Protein AF-A0A2V5Z9T8-F1 (afdb_monomer)

Radius of gyration: 16.01 Å; Cα contacts (8 Å, |Δi|>4): 368; chains: 1; bounding box: 38×35×43 Å

Nearest PDB structures (foldseek):
  2rbl-assembly1_B  TM=3.510E-01  e=1.304E+00  Homo sapiens

Mean predicted aligned error: 4.74 Å

pLDDT: mean 89.85, std 10.56, range [39.28, 97.44]

Foldseek 3Di:
DWFLFDWDADPVRWIKTWGKDKDADPDQVDWFWQKWKKQCWKWFQDPPRDTDTDPLDDIFTFAFDPPPDDPRRNGHTPNGIGITTQWMDIQVFFTFGRTPDDDPSDPRGAAAQTKMKTWIWMDGPPDIDDIWIKIWGANNDDDPDSVVRCVGITIDTCVVVVVVD

Sequence (165 aa):
MIPKGGLTTWSNGIKVRYYHLHIDNKRPHAPARRVKVMIWQYYIHGPHGKFIRDANHIPVQLQYEFPNLPNHDPRPTIGSATLCDIGFVTERDDFRFATYFVPHTFKSLLKPNERVRILLRAEGENAVSNEVLLEIAWSGVWKEDTLQMAKNFVITDISDQAREQ

Solvent-accessible surface area (backbone atoms only — not comparable to full-atom values): 9203 Å² total; per-residue (Å²): 133,67,68,62,46,54,79,50,64,48,98,87,70,49,44,33,32,40,31,67,41,83,48,70,46,90,43,86,90,55,60,30,38,49,33,36,42,25,42,58,42,41,26,40,74,40,80,94,76,38,76,35,73,47,86,73,55,66,67,36,41,38,28,61,46,83,80,84,44,82,89,69,53,77,41,44,66,37,48,59,72,47,53,31,27,57,21,37,36,38,78,86,51,62,37,32,54,33,48,70,57,82,57,94,73,53,84,53,62,48,49,63,70,36,58,38,38,36,32,33,36,40,41,27,85,81,40,70,55,74,72,43,33,34,39,41,37,30,56,66,57,75,51,89,52,55,75,62,20,47,75,26,42,43,47,42,84,44,47,68,71,66,73,80,112

Secondary structure (DSSP, 8-state):
-----EEEE-TTS-EEEEEEEEE--S-TTSPBPS-EEEEEEEEEE-GGG-EEE-TTPPPEEBPBPSSSSGGG-SS--BSS-EEEEEEEEESSS-EEE-BSS--TTS--EE-TTEEEEEEEEEE-SS-BPPPEEEEEEE-S---SSHHHHHHHEEEEE-TTTTT--

Structure (mmCIF, N/CA/C/O backbone):
data_AF-A0A2V5Z9T8-F1
#
_entry.id   AF-A0A2V5Z9T8-F1
#
loop_
_atom_site.group_PDB
_atom_site.id
_atom_site.type_symbol
_atom_site.label_atom_id
_atom_site.label_alt_id
_atom_site.label_comp_id
_atom_site.label_asym_id
_atom_site.label_entity_id
_atom_site.label_seq_id
_atom_site.pdbx_PDB_ins_code
_atom_site.Cartn_x
_atom_site.Cartn_y
_atom_site.Cartn_z
_atom_site.occupancy
_atom_site.B_iso_or_equiv
_atom_site.auth_seq_id
_atom_site.auth_comp_id
_atom_site.auth_asym_id
_atom_site.auth_atom_id
_atom_site.pdbx_PDB_model_num
ATOM 1 N N . MET A 1 1 ? -9.575 -9.780 -5.772 1.00 47.03 1 MET A N 1
ATOM 2 C CA . MET A 1 1 ? -9.781 -10.290 -4.394 1.00 47.03 1 MET A CA 1
ATOM 3 C C . MET A 1 1 ? -9.557 -9.124 -3.440 1.00 47.03 1 MET A C 1
ATOM 5 O O . MET A 1 1 ? -8.579 -8.422 -3.638 1.00 47.03 1 MET A O 1
ATOM 9 N N . ILE A 1 2 ? -10.448 -8.878 -2.472 1.00 59.78 2 ILE A N 1
ATOM 10 C CA . ILE A 1 2 ? -10.281 -7.793 -1.484 1.00 59.78 2 ILE A CA 1
ATOM 11 C C . ILE A 1 2 ? -9.200 -8.223 -0.474 1.00 59.78 2 ILE A C 1
ATOM 13 O O . ILE A 1 2 ? -9.360 -9.293 0.125 1.00 59.78 2 ILE A O 1
ATOM 17 N N . PRO A 1 3 ? -8.117 -7.451 -0.271 1.00 74.56 3 PRO A N 1
ATOM 18 C CA . PRO A 1 3 ? -7.119 -7.739 0.755 1.00 74.56 3 PRO A CA 1
ATOM 19 C C . PRO A 1 3 ? -7.774 -7.769 2.145 1.00 74.56 3 PRO A C 1
ATOM 21 O O . PRO A 1 3 ? -8.351 -6.779 2.583 1.00 74.56 3 PRO A O 1
ATOM 24 N N . LYS A 1 4 ? -7.702 -8.907 2.849 1.00 77.12 4 LYS A N 1
ATOM 25 C CA . LYS A 1 4 ? -8.377 -9.103 4.154 1.00 77.12 4 LYS A CA 1
ATOM 26 C C . LYS A 1 4 ? -7.572 -8.622 5.370 1.00 77.12 4 LYS A C 1
ATOM 28 O O . LYS A 1 4 ? -8.118 -8.555 6.467 1.00 77.12 4 LYS A O 1
ATOM 33 N N . GLY A 1 5 ? -6.302 -8.289 5.159 1.00 85.06 5 GLY A N 1
ATOM 34 C CA . GLY A 1 5 ? -5.362 -7.815 6.170 1.00 85.06 5 GLY A CA 1
ATOM 35 C C . GLY A 1 5 ? -4.924 -8.883 7.187 1.00 85.06 5 GLY A C 1
ATOM 36 O O . GLY A 1 5 ? -5.758 -9.560 7.792 1.00 85.06 5 GLY A O 1
ATOM 37 N N . GLY A 1 6 ? -3.617 -9.029 7.403 1.00 90.31 6 GLY A N 1
ATOM 38 C CA . GLY A 1 6 ? -3.044 -9.934 8.404 1.00 90.31 6 GLY A CA 1
ATOM 39 C C . GLY A 1 6 ? -3.117 -9.332 9.808 1.00 90.31 6 GLY A C 1
ATOM 40 O O . GLY A 1 6 ? -2.618 -8.230 10.019 1.00 90.31 6 GLY A O 1
ATOM 41 N N . LEU A 1 7 ? -3.754 -10.027 10.760 1.00 93.12 7 LEU A N 1
ATOM 42 C CA . LEU A 1 7 ? -3.819 -9.609 12.166 1.00 93.12 7 LEU A CA 1
ATOM 43 C C . LEU A 1 7 ? -2.549 -10.045 12.903 1.00 93.12 7 LEU A C 1
ATOM 45 O O . LEU A 1 7 ? -2.188 -11.219 12.876 1.00 93.12 7 LEU A O 1
ATOM 49 N N . THR A 1 8 ? -1.919 -9.110 13.602 1.00 92.38 8 THR A N 1
ATOM 50 C CA . THR A 1 8 ? -0.812 -9.370 14.524 1.00 92.38 8 THR A CA 1
ATOM 51 C C . THR A 1 8 ? -0.890 -8.407 15.712 1.00 92.38 8 THR A C 1
ATOM 53 O O . THR A 1 8 ? -1.809 -7.588 15.809 1.00 92.38 8 THR A O 1
ATOM 56 N N . THR A 1 9 ? 0.060 -8.510 16.632 1.00 94.44 9 THR A N 1
ATOM 57 C CA . THR A 1 9 ? 0.142 -7.684 17.834 1.00 94.44 9 THR A CA 1
ATOM 58 C C . THR A 1 9 ? 1.535 -7.079 17.913 1.00 94.44 9 THR A C 1
ATOM 60 O O . THR A 1 9 ? 2.535 -7.791 17.835 1.00 94.44 9 THR A O 1
ATOM 63 N N . TRP A 1 10 ? 1.611 -5.759 18.056 1.00 92.25 10 TRP A N 1
ATOM 64 C CA . TRP A 1 10 ? 2.874 -5.070 18.305 1.00 92.25 10 TRP A CA 1
ATOM 65 C C . TRP A 1 10 ? 3.414 -5.376 19.707 1.00 92.25 10 TRP A C 1
ATOM 67 O O . TRP A 1 10 ? 2.689 -5.821 20.595 1.00 92.25 10 TRP A O 1
ATOM 77 N N . SER A 1 11 ? 4.695 -5.084 19.940 1.00 91.50 11 SER A N 1
ATOM 78 C CA . SER A 1 11 ? 5.368 -5.340 21.226 1.00 91.50 11 SER A CA 1
ATOM 79 C C . SER A 1 11 ? 4.724 -4.632 22.426 1.00 91.50 11 SER A C 1
ATOM 81 O O . SER A 1 11 ? 4.870 -5.085 23.556 1.00 91.50 11 SER A O 1
ATOM 83 N N . ASN A 1 12 ? 3.980 -3.549 22.192 1.00 92.44 12 ASN A N 1
ATOM 84 C CA . ASN A 1 12 ? 3.226 -2.811 23.208 1.00 92.44 12 ASN A CA 1
ATOM 85 C C . ASN A 1 12 ? 1.806 -3.367 23.460 1.00 92.44 12 ASN A C 1
ATOM 87 O O . ASN A 1 12 ? 1.005 -2.714 24.129 1.00 92.44 12 ASN A O 1
ATOM 91 N N . GLY A 1 13 ? 1.477 -4.540 22.910 1.00 94.81 13 GLY A N 1
ATOM 92 C CA . GLY A 1 13 ? 0.184 -5.205 23.078 1.00 94.81 13 GLY A CA 1
ATOM 93 C C . GLY A 1 13 ? -0.935 -4.679 22.176 1.00 94.81 13 GLY A C 1
ATOM 94 O O . GLY A 1 13 ? -2.043 -5.205 22.234 1.00 94.81 13 GLY A O 1
ATOM 95 N N . ILE A 1 14 ? -0.667 -3.675 21.335 1.00 95.38 14 ILE A N 1
ATOM 96 C CA . ILE A 1 14 ? -1.656 -3.118 20.405 1.00 95.38 14 ILE A CA 1
ATOM 97 C C . ILE A 1 14 ? -1.871 -4.089 19.246 1.00 95.38 14 ILE A C 1
ATOM 99 O O . ILE A 1 14 ? -0.925 -4.446 18.536 1.00 95.38 14 ILE A O 1
ATOM 103 N N . LYS A 1 15 ? -3.127 -4.481 19.017 1.00 96.06 15 LYS A N 1
ATOM 104 C CA . LYS A 1 15 ? -3.510 -5.263 17.838 1.00 96.06 15 LYS A CA 1
ATOM 105 C C . LYS A 1 15 ? -3.464 -4.394 16.586 1.00 96.06 15 LYS A C 1
ATOM 107 O O . LYS A 1 15 ? -3.943 -3.258 16.572 1.00 96.06 15 LYS A O 1
ATOM 112 N N . VAL A 1 16 ? -2.911 -4.948 15.516 1.00 95.12 16 VAL A N 1
ATOM 113 C CA . VAL A 1 16 ? -2.694 -4.262 14.242 1.00 95.12 16 VAL A CA 1
ATOM 114 C C . VAL A 1 16 ? -3.028 -5.185 13.081 1.00 95.12 16 VAL A C 1
ATOM 116 O O . VAL A 1 16 ? -2.810 -6.395 13.134 1.00 95.12 16 VAL A O 1
ATOM 119 N N . ARG A 1 17 ? -3.574 -4.606 12.015 1.00 95.06 17 ARG A N 1
ATOM 120 C CA . ARG A 1 17 ? -3.859 -5.298 10.763 1.00 95.06 17 ARG A CA 1
ATOM 121 C C . ARG A 1 17 ? -3.064 -4.680 9.629 1.00 95.06 17 ARG A C 1
ATOM 123 O O . ARG A 1 17 ? -3.295 -3.514 9.319 1.00 95.06 17 ARG A O 1
ATOM 130 N N . TYR A 1 18 ? -2.179 -5.460 9.015 1.00 94.50 18 TYR A N 1
ATOM 131 C CA . TYR A 1 18 ? -1.390 -5.055 7.849 1.00 94.50 18 TYR A CA 1
ATOM 132 C C . TYR A 1 18 ? -2.057 -5.491 6.552 1.00 94.50 18 TYR A C 1
ATOM 134 O O . TYR A 1 18 ? -2.588 -6.594 6.465 1.00 94.50 18 TYR A O 1
ATOM 142 N N . TYR A 1 19 ? -2.026 -4.632 5.538 1.00 94.88 19 TYR A N 1
ATOM 143 C CA . TYR A 1 19 ? -2.565 -4.911 4.212 1.00 94.88 19 TYR A CA 1
ATOM 144 C C . TYR A 1 19 ? -1.423 -4.943 3.205 1.00 94.88 19 TYR A C 1
ATOM 146 O O . TYR A 1 19 ? -0.711 -3.952 3.051 1.00 94.88 19 TYR A O 1
ATOM 154 N N . HIS A 1 20 ? -1.278 -6.071 2.513 1.00 93.19 20 HIS A N 1
ATOM 155 C CA . HIS A 1 20 ? -0.128 -6.353 1.658 1.00 93.19 20 HIS A CA 1
ATOM 156 C C . HIS A 1 20 ? -0.513 -6.392 0.175 1.00 93.19 20 HIS A C 1
ATOM 158 O O . HIS A 1 20 ? -1.621 -6.788 -0.195 1.00 93.19 20 HIS A O 1
ATOM 164 N N . LEU A 1 21 ? 0.445 -6.030 -0.671 1.00 92.25 21 LEU A N 1
ATOM 165 C CA . LEU A 1 21 ? 0.483 -6.263 -2.107 1.00 92.25 21 LEU A CA 1
ATOM 166 C C . LEU A 1 21 ? 1.373 -7.464 -2.380 1.00 92.25 21 LEU A C 1
ATOM 168 O O . LEU A 1 21 ? 2.495 -7.536 -1.879 1.00 92.25 21 LEU A O 1
ATOM 172 N N . HIS A 1 22 ? 0.900 -8.350 -3.245 1.00 92.00 22 HIS A N 1
ATOM 173 C CA . HIS A 1 22 ? 1.748 -9.356 -3.864 1.00 92.00 22 HIS A CA 1
ATOM 174 C C . HIS A 1 22 ? 2.498 -8.728 -5.036 1.00 92.00 22 HIS A C 1
ATOM 176 O O . HIS A 1 22 ? 1.884 -8.168 -5.946 1.00 92.00 22 HIS A O 1
ATOM 182 N N . ILE A 1 23 ? 3.826 -8.808 -4.998 1.00 91.81 23 ILE A N 1
ATOM 183 C CA . ILE A 1 23 ? 4.704 -8.299 -6.047 1.00 91.81 23 ILE A CA 1
ATOM 184 C C . ILE A 1 23 ? 5.347 -9.488 -6.750 1.00 91.81 23 ILE A C 1
ATOM 186 O O . ILE A 1 23 ? 6.260 -10.121 -6.219 1.00 91.81 23 ILE A O 1
ATOM 190 N N . ASP A 1 24 ? 4.876 -9.758 -7.965 1.00 92.38 24 ASP A N 1
ATOM 191 C CA . ASP A 1 24 ? 5.296 -10.912 -8.753 1.00 92.38 24 ASP A CA 1
ATOM 192 C C . ASP A 1 24 ? 6.126 -10.491 -9.965 1.00 92.38 24 ASP A C 1
ATOM 194 O O . ASP A 1 24 ? 5.700 -9.680 -10.795 1.00 92.38 24 ASP A O 1
ATOM 198 N N . ASN A 1 25 ? 7.295 -11.113 -10.126 1.00 92.31 25 ASN A N 1
ATOM 199 C CA . ASN A 1 25 ? 8.027 -11.051 -11.381 1.00 92.31 25 ASN A CA 1
ATOM 200 C C . ASN A 1 25 ? 7.553 -12.171 -12.316 1.00 92.31 25 ASN A C 1
ATOM 202 O O . ASN A 1 25 ? 7.844 -13.345 -12.108 1.00 92.31 25 ASN A O 1
ATOM 206 N N . LYS A 1 26 ? 6.861 -11.798 -13.395 1.00 91.19 26 LYS A N 1
ATOM 207 C CA . LYS A 1 26 ? 6.378 -12.751 -14.408 1.00 91.19 26 LYS A CA 1
ATOM 208 C C . LYS A 1 26 ? 7.483 -13.283 -15.338 1.00 91.19 26 LYS A C 1
ATOM 210 O O . LYS A 1 26 ? 7.190 -14.100 -16.206 1.00 91.19 26 LYS A O 1
ATOM 215 N N . ARG A 1 27 ? 8.735 -12.820 -15.203 1.00 87.81 27 ARG A N 1
ATOM 216 C CA . ARG A 1 27 ? 9.890 -13.253 -16.009 1.00 87.81 27 ARG A CA 1
ATOM 217 C C . ARG A 1 27 ? 10.800 -14.187 -15.190 1.00 87.81 27 ARG A C 1
ATOM 219 O O . ARG A 1 27 ? 11.675 -13.697 -14.478 1.00 87.81 27 ARG A O 1
ATOM 226 N N . PRO A 1 28 ? 10.670 -15.519 -15.326 1.00 78.06 28 PRO A N 1
ATOM 227 C CA . PRO A 1 28 ? 11.332 -16.481 -14.435 1.00 78.06 28 PRO A CA 1
ATOM 228 C C . PRO A 1 28 ? 12.868 -16.479 -14.516 1.00 78.06 28 PRO A C 1
ATOM 230 O O . PRO A 1 28 ? 13.535 -16.799 -13.539 1.00 78.06 28 PRO A O 1
ATOM 233 N N . HIS A 1 29 ? 13.446 -16.093 -15.657 1.00 87.38 29 HIS A N 1
ATOM 234 C CA . HIS A 1 29 ? 14.901 -16.105 -15.880 1.00 87.38 29 HIS A CA 1
ATOM 235 C C . HIS A 1 29 ? 15.533 -14.707 -15.909 1.00 87.38 29 HIS A C 1
ATOM 237 O O . HIS A 1 29 ? 16.708 -14.563 -16.236 1.00 87.38 29 HIS A O 1
ATOM 243 N N . ALA A 1 30 ? 14.765 -13.666 -15.581 1.00 92.38 30 ALA A N 1
ATOM 244 C CA . ALA A 1 30 ? 15.239 -12.287 -15.591 1.00 92.38 30 ALA A CA 1
ATOM 245 C C . ALA A 1 30 ? 14.734 -11.548 -14.341 1.00 92.38 30 ALA A C 1
ATOM 247 O O . ALA A 1 30 ? 13.679 -10.908 -14.390 1.00 92.38 30 ALA A O 1
ATOM 248 N N . PRO A 1 31 ? 15.470 -11.631 -13.216 1.00 94.44 31 PRO A N 1
ATOM 249 C CA . PRO A 1 31 ? 15.117 -10.923 -11.993 1.00 94.44 31 PRO A CA 1
ATOM 250 C C . PRO A 1 31 ? 15.022 -9.408 -12.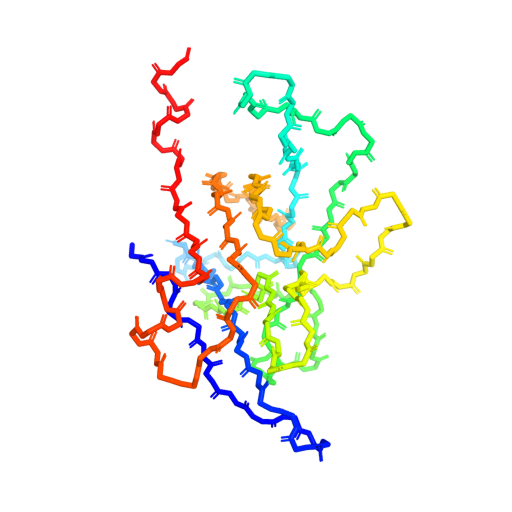210 1.00 94.44 31 PRO A C 1
ATOM 252 O O . PRO A 1 31 ? 15.860 -8.811 -12.896 1.00 94.44 31 PRO A O 1
ATOM 255 N N . ALA A 1 32 ? 14.021 -8.782 -11.595 1.00 95.75 32 ALA A N 1
ATOM 256 C CA . ALA A 1 32 ? 13.884 -7.332 -11.572 1.00 95.75 32 ALA A CA 1
ATOM 257 C C . ALA A 1 32 ? 14.771 -6.771 -10.456 1.00 95.75 32 ALA A C 1
ATOM 259 O O . ALA A 1 32 ? 14.616 -7.137 -9.293 1.00 95.75 32 ALA A O 1
ATOM 260 N N . ARG A 1 33 ? 15.740 -5.922 -10.796 1.00 95.25 33 ARG A N 1
ATOM 261 C CA . ARG A 1 33 ? 16.746 -5.418 -9.854 1.00 95.25 33 ARG A CA 1
ATOM 262 C C . ARG A 1 33 ? 16.279 -4.134 -9.192 1.00 95.25 33 ARG A C 1
ATOM 264 O O . ARG A 1 33 ? 15.753 -3.248 -9.863 1.00 95.25 33 ARG A O 1
ATOM 271 N N . ARG A 1 34 ? 16.551 -4.024 -7.891 1.00 94.69 34 ARG A N 1
ATOM 272 C CA . ARG A 1 34 ? 16.376 -2.802 -7.094 1.00 94.69 34 ARG A CA 1
ATOM 273 C C . ARG A 1 34 ? 14.979 -2.200 -7.206 1.00 94.69 34 ARG A C 1
ATOM 275 O O . ARG A 1 34 ? 14.814 -1.016 -7.490 1.00 94.69 34 ARG A O 1
ATOM 282 N N . VAL A 1 35 ? 13.977 -3.049 -6.986 1.00 95.56 35 VAL A N 1
ATOM 283 C CA . VAL A 1 35 ? 12.572 -2.711 -7.203 1.00 95.56 35 VAL A CA 1
ATOM 284 C C . VAL A 1 35 ? 12.025 -1.894 -6.040 1.00 95.56 35 VAL A C 1
ATOM 286 O O . VAL A 1 35 ? 12.029 -2.345 -4.899 1.00 95.56 35 VAL A O 1
ATOM 289 N N . LYS A 1 36 ? 11.477 -0.721 -6.338 1.00 95.88 36 LYS A N 1
ATOM 290 C CA . LYS A 1 36 ? 10.662 0.088 -5.423 1.00 95.88 36 LYS A CA 1
ATOM 291 C C . LYS A 1 36 ? 9.192 -0.011 -5.831 1.00 95.88 36 LYS A C 1
ATOM 293 O O . LYS A 1 36 ? 8.880 0.054 -7.019 1.00 95.88 36 LYS A O 1
ATOM 298 N N . VAL A 1 37 ? 8.293 -0.132 -4.860 1.00 96.50 37 VAL A N 1
ATOM 299 C CA . VAL A 1 37 ? 6.846 0.008 -5.079 1.00 96.50 37 VAL A CA 1
ATOM 300 C C . VAL A 1 37 ? 6.452 1.416 -4.668 1.00 96.50 37 VAL A C 1
ATOM 302 O O . VAL A 1 37 ? 6.759 1.845 -3.558 1.00 96.50 37 VAL A O 1
ATOM 305 N N . MET A 1 38 ? 5.815 2.154 -5.570 1.00 97.19 38 MET A N 1
ATOM 306 C CA . MET A 1 38 ? 5.546 3.576 -5.390 1.00 97.19 38 MET A CA 1
ATOM 307 C C . MET A 1 38 ? 4.051 3.868 -5.482 1.00 97.19 38 MET A C 1
ATOM 309 O O . MET A 1 38 ? 3.389 3.406 -6.410 1.00 97.19 38 MET A O 1
ATOM 313 N N . ILE A 1 39 ? 3.556 4.726 -4.591 1.00 97.44 39 ILE A N 1
ATOM 314 C CA . ILE A 1 39 ? 2.329 5.501 -4.792 1.00 97.44 39 ILE A CA 1
ATOM 315 C C . ILE A 1 39 ? 2.679 6.631 -5.762 1.00 97.44 39 ILE A C 1
ATOM 317 O O . ILE A 1 39 ? 3.203 7.667 -5.357 1.00 97.44 39 ILE A O 1
ATOM 321 N N . TRP A 1 40 ? 2.428 6.425 -7.050 1.00 96.38 40 TRP A N 1
ATOM 322 C CA . TRP A 1 40 ? 2.746 7.370 -8.123 1.00 96.38 40 TRP A CA 1
ATOM 323 C C . TRP A 1 40 ? 1.790 8.549 -8.196 1.00 96.38 40 TRP A C 1
ATOM 325 O O . TRP A 1 40 ? 2.212 9.679 -8.439 1.00 96.38 40 TRP A O 1
ATOM 335 N N . GLN A 1 41 ? 0.503 8.290 -7.988 1.00 96.19 41 GLN A N 1
ATOM 336 C CA . GLN A 1 41 ? -0.520 9.325 -7.926 1.00 96.19 41 GLN A CA 1
ATOM 337 C C . GLN A 1 41 ? -1.404 9.089 -6.710 1.00 96.19 41 GLN A C 1
ATOM 339 O O . GLN A 1 41 ? -1.676 7.948 -6.337 1.00 96.19 41 GLN A O 1
ATOM 344 N N . TYR A 1 42 ? -1.843 10.184 -6.108 1.00 95.62 42 TYR A N 1
ATOM 345 C CA . TYR A 1 42 ? -2.752 10.197 -4.978 1.00 95.62 42 TYR A CA 1
ATOM 346 C C . TYR A 1 42 ? -3.961 11.032 -5.367 1.00 95.62 42 TYR A C 1
ATOM 348 O O . TYR A 1 42 ? -3.809 12.100 -5.965 1.00 95.62 42 TYR A O 1
ATOM 356 N N . TYR A 1 43 ? -5.154 10.535 -5.073 1.00 95.69 43 TYR A N 1
ATOM 357 C CA . TYR A 1 43 ? -6.395 11.219 -5.391 1.00 95.69 43 TYR A CA 1
ATOM 358 C C . TYR A 1 43 ? -7.248 11.351 -4.141 1.00 95.69 43 TYR A C 1
ATOM 360 O O . TYR A 1 43 ? -7.503 10.377 -3.425 1.00 95.69 43 TYR A O 1
ATOM 368 N N . ILE A 1 44 ? -7.733 12.565 -3.930 1.00 92.06 44 ILE A N 1
ATOM 369 C CA . ILE A 1 44 ? -8.579 12.947 -2.805 1.00 92.06 44 ILE A CA 1
ATOM 370 C C . ILE A 1 44 ? -10.002 13.208 -3.283 1.00 92.06 44 ILE A C 1
ATOM 372 O O . ILE A 1 44 ? -10.239 13.463 -4.467 1.00 92.06 44 ILE A O 1
ATOM 376 N N . HIS A 1 45 ? -10.958 13.168 -2.357 1.00 88.38 45 HIS A N 1
ATOM 377 C CA . HIS A 1 45 ? -12.310 13.631 -2.639 1.00 88.38 45 HIS A CA 1
ATOM 378 C C . HIS A 1 45 ? -12.301 15.130 -2.953 1.00 88.38 45 HIS A C 1
ATOM 380 O O . HIS A 1 45 ? -12.004 15.964 -2.100 1.00 88.38 45 HIS A O 1
ATOM 386 N N . GLY A 1 46 ? -12.634 15.453 -4.194 1.00 81.19 46 GLY A N 1
ATOM 387 C CA . GLY A 1 46 ? -12.948 16.792 -4.654 1.00 81.19 46 GLY A CA 1
ATOM 388 C C . GLY A 1 46 ? -14.446 17.102 -4.551 1.00 81.19 46 GLY A C 1
ATOM 389 O O . GLY A 1 46 ? -15.237 16.305 -4.028 1.00 81.19 46 GLY A O 1
ATOM 390 N N . PRO A 1 47 ? -14.863 18.268 -5.070 1.00 78.19 47 PRO A N 1
ATOM 391 C CA . PRO A 1 47 ? -16.260 18.685 -5.077 1.00 78.19 47 PRO A CA 1
ATOM 392 C C . PRO A 1 47 ? -17.182 17.651 -5.740 1.00 78.19 47 PRO A C 1
ATOM 394 O O . PRO A 1 47 ? -16.803 16.974 -6.698 1.00 78.19 47 PRO A O 1
ATOM 397 N N . HIS A 1 48 ? -18.415 17.547 -5.238 1.00 80.31 48 HIS A N 1
ATOM 398 C CA . HIS A 1 48 ? -19.455 16.647 -5.763 1.00 80.31 48 HIS A CA 1
ATOM 399 C C . HIS A 1 48 ? -19.084 15.152 -5.755 1.00 80.31 48 HIS A C 1
ATOM 401 O O . HIS A 1 48 ? -19.599 14.378 -6.558 1.00 80.31 48 HIS A O 1
A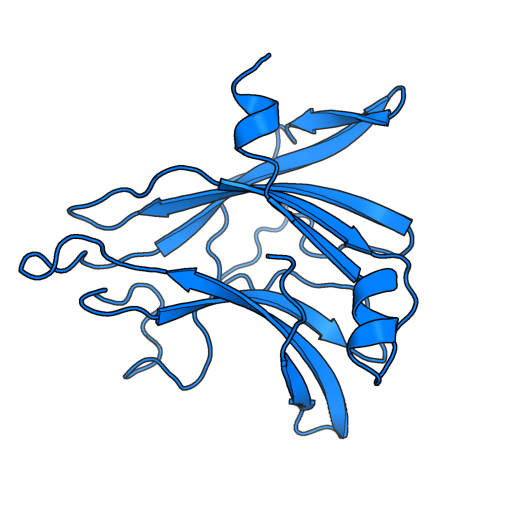TOM 407 N N . GLY A 1 49 ? -18.181 14.736 -4.862 1.00 81.31 49 GLY A N 1
ATOM 408 C CA . GLY A 1 49 ? -17.814 13.329 -4.686 1.00 81.31 49 GLY A CA 1
ATOM 409 C C . GLY A 1 49 ? -16.861 12.777 -5.750 1.00 81.31 49 GLY A C 1
ATOM 410 O O . GLY A 1 49 ? -16.545 11.589 -5.708 1.00 81.31 49 GLY A O 1
ATOM 411 N N . LYS A 1 50 ? -16.366 13.610 -6.676 1.00 88.81 50 LYS A N 1
ATOM 412 C CA . LYS A 1 50 ? -15.369 13.193 -7.673 1.00 88.81 50 LYS A CA 1
ATOM 413 C C . LYS A 1 50 ? -13.989 13.067 -7.042 1.00 88.81 50 LYS A C 1
ATOM 415 O O . LYS A 1 50 ? -13.618 13.876 -6.201 1.00 88.81 50 LYS A O 1
ATOM 420 N N . PHE A 1 51 ? -13.203 12.096 -7.492 1.00 92.75 51 PHE A N 1
ATOM 421 C CA . PHE A 1 51 ? -11.788 12.030 -7.141 1.00 92.75 51 PHE A CA 1
ATOM 422 C C . PHE A 1 51 ? -10.987 12.997 -8.005 1.00 92.75 51 PHE A C 1
ATOM 424 O O . PHE A 1 51 ? -11.106 12.981 -9.229 1.00 92.75 51 PHE A O 1
ATOM 431 N N . ILE A 1 52 ? -10.164 13.820 -7.363 1.00 93.75 52 ILE A N 1
ATOM 432 C CA . ILE A 1 52 ? -9.225 14.723 -8.029 1.00 93.75 52 ILE A CA 1
ATOM 433 C C . ILE A 1 52 ? -7.805 14.322 -7.662 1.00 93.75 52 ILE A C 1
ATOM 435 O O . ILE A 1 52 ? -7.536 13.943 -6.522 1.00 93.75 52 ILE A O 1
ATOM 439 N N . ARG A 1 53 ? -6.895 14.393 -8.635 1.00 93.88 53 ARG A N 1
ATOM 440 C CA . ARG A 1 53 ? -5.475 14.157 -8.385 1.00 93.88 53 ARG A CA 1
ATOM 441 C C . ARG A 1 53 ? -4.953 15.250 -7.454 1.00 93.88 53 ARG A C 1
ATOM 443 O O . ARG A 1 53 ? -5.146 16.432 -7.730 1.00 93.88 53 ARG A O 1
ATOM 450 N N . ASP A 1 54 ? -4.278 14.852 -6.386 1.00 93.19 54 ASP A N 1
ATOM 451 C CA . ASP A 1 54 ? -3.559 15.778 -5.524 1.00 93.19 54 ASP A CA 1
ATOM 452 C C . ASP A 1 54 ? -2.340 16.321 -6.282 1.00 93.19 54 ASP A C 1
ATOM 454 O O . ASP A 1 54 ? -1.412 15.584 -6.627 1.00 93.19 54 ASP A O 1
ATOM 458 N N . ALA A 1 55 ? -2.372 17.618 -6.588 1.00 89.94 55 ALA A N 1
ATOM 459 C CA . ALA A 1 55 ? -1.329 18.296 -7.350 1.00 89.94 55 ALA A CA 1
ATOM 460 C C . ALA A 1 55 ? 0.003 18.397 -6.588 1.00 89.94 55 ALA A C 1
ATOM 462 O O . ALA A 1 55 ? 1.049 18.524 -7.220 1.00 89.94 55 ALA A O 1
ATOM 463 N N . ASN A 1 56 ? -0.026 18.310 -5.254 1.00 89.50 56 ASN A N 1
ATOM 464 C CA . ASN A 1 56 ? 1.167 18.388 -4.408 1.00 89.50 56 ASN A CA 1
ATOM 465 C C . ASN A 1 56 ? 1.770 17.009 -4.110 1.00 89.50 56 ASN A C 1
ATOM 467 O O . ASN A 1 56 ? 2.795 16.911 -3.426 1.00 89.50 56 ASN A O 1
ATOM 471 N N . HIS A 1 57 ? 1.141 15.940 -4.609 1.00 92.25 57 HIS A N 1
ATOM 472 C CA . HIS A 1 57 ? 1.636 14.587 -4.422 1.00 92.25 57 HIS A CA 1
ATOM 473 C C . HIS A 1 57 ? 2.924 14.367 -5.210 1.00 92.25 57 HIS A C 1
ATOM 475 O O . HIS A 1 57 ? 2.948 14.438 -6.442 1.00 92.25 57 HIS A O 1
ATOM 481 N N . ILE A 1 58 ? 3.980 14.018 -4.484 1.00 92.56 58 ILE A N 1
ATOM 482 C CA . ILE A 1 58 ? 5.205 13.463 -5.052 1.00 92.56 58 ILE A CA 1
ATOM 483 C C . ILE A 1 58 ? 5.195 11.943 -4.869 1.00 92.56 58 ILE A C 1
ATOM 485 O O . ILE A 1 58 ? 4.690 11.476 -3.849 1.00 92.56 58 ILE A O 1
ATOM 489 N N . PRO A 1 59 ? 5.746 11.147 -5.805 1.00 94.94 59 PRO A N 1
ATOM 490 C CA . PRO A 1 59 ? 5.750 9.699 -5.661 1.00 94.94 59 PRO A CA 1
ATOM 491 C C . PRO A 1 59 ? 6.370 9.238 -4.336 1.00 94.94 59 PRO A C 1
ATOM 493 O O . PRO A 1 59 ? 7.503 9.600 -4.019 1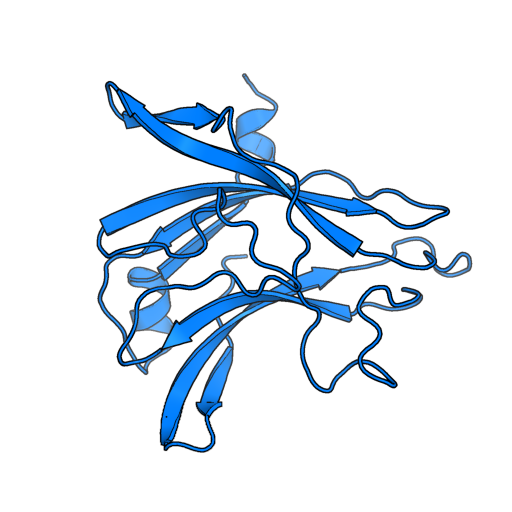.00 94.94 59 PRO A O 1
ATOM 496 N N . VAL A 1 60 ? 5.643 8.406 -3.585 1.00 96.25 60 VAL A N 1
ATOM 497 C CA . VAL A 1 60 ? 6.072 7.913 -2.264 1.00 96.25 60 VAL A CA 1
ATOM 498 C C . VAL A 1 60 ? 6.332 6.418 -2.310 1.00 96.25 60 VAL A C 1
ATOM 500 O O . VAL A 1 60 ? 5.503 5.659 -2.807 1.00 96.25 60 VAL A O 1
ATOM 503 N N . GLN A 1 61 ? 7.478 5.993 -1.785 1.00 96.38 61 GLN A N 1
ATOM 504 C CA . GLN A 1 61 ? 7.847 4.585 -1.727 1.00 96.38 61 GLN A CA 1
ATOM 505 C C . GLN A 1 61 ? 7.138 3.869 -0.570 1.00 96.38 61 GLN A C 1
ATOM 507 O O . GLN A 1 61 ? 7.183 4.335 0.568 1.00 96.38 61 GLN A O 1
ATOM 512 N N . LEU A 1 62 ? 6.549 2.708 -0.858 1.00 95.50 62 LEU A N 1
ATOM 513 C CA . LEU A 1 62 ? 6.048 1.760 0.134 1.00 95.50 62 LEU A CA 1
ATOM 514 C C . LEU A 1 62 ? 7.168 0.857 0.665 1.00 95.50 62 LEU A C 1
ATOM 516 O O . LEU A 1 62 ? 8.181 0.617 0.002 1.00 95.50 62 LEU A O 1
ATOM 520 N N . GLN A 1 63 ? 6.984 0.372 1.885 1.00 92.88 63 GLN A N 1
ATOM 521 C CA . GLN A 1 63 ? 7.900 -0.529 2.559 1.00 92.88 63 GLN A CA 1
ATOM 522 C C . GLN A 1 63 ? 7.563 -1.983 2.208 1.00 92.88 63 GLN A C 1
ATOM 524 O O . GLN A 1 63 ? 6.401 -2.361 2.087 1.00 92.88 63 GLN A O 1
ATOM 529 N N . TYR A 1 64 ? 8.586 -2.814 2.036 1.00 91.69 64 TYR A N 1
ATOM 530 C CA . TYR A 1 64 ? 8.389 -4.258 1.936 1.00 91.69 64 TYR A CA 1
ATOM 531 C C . TYR A 1 64 ? 8.161 -4.885 3.312 1.00 91.69 64 TYR A C 1
ATOM 533 O O . TYR A 1 64 ? 8.700 -4.398 4.307 1.00 91.69 64 TYR A O 1
ATOM 541 N N . GLU A 1 65 ? 7.399 -5.974 3.357 1.00 86.00 65 GLU A N 1
ATOM 542 C CA . GLU A 1 65 ? 7.042 -6.636 4.611 1.00 86.00 65 GLU A CA 1
ATOM 543 C C . GLU A 1 65 ? 8.292 -7.075 5.401 1.00 86.00 65 GLU A C 1
ATOM 545 O O . GLU A 1 65 ? 9.228 -7.687 4.875 1.00 86.00 65 GLU A O 1
ATOM 550 N N . PHE A 1 66 ? 8.290 -6.790 6.703 1.00 71.44 66 PHE A N 1
ATOM 551 C CA . PHE A 1 66 ? 9.290 -7.276 7.653 1.00 71.44 66 PHE A CA 1
ATOM 552 C C . PHE A 1 66 ? 8.815 -8.601 8.284 1.00 71.44 66 PHE A C 1
ATOM 554 O O . PHE A 1 66 ? 7.661 -8.657 8.703 1.00 71.44 66 PHE A O 1
ATOM 561 N N . PRO A 1 67 ? 9.652 -9.652 8.444 1.00 60.41 67 PRO A N 1
ATOM 562 C CA . PRO A 1 67 ? 11.098 -9.739 8.212 1.00 60.41 67 PRO A CA 1
ATOM 563 C C . PRO A 1 67 ? 11.481 -10.426 6.886 1.00 60.41 67 PRO A C 1
ATOM 565 O O . PRO A 1 67 ? 12.629 -10.831 6.723 1.00 60.41 67 PRO A O 1
ATOM 568 N N . ASN A 1 68 ? 10.545 -10.600 5.951 1.00 61.16 68 ASN A N 1
ATOM 569 C CA . ASN A 1 68 ? 10.691 -11.526 4.819 1.00 61.16 68 ASN A CA 1
ATOM 570 C C . ASN A 1 68 ? 11.744 -11.125 3.762 1.00 61.16 68 ASN A C 1
ATOM 572 O O . ASN A 1 68 ? 11.948 -11.855 2.792 1.00 61.16 68 ASN A O 1
ATOM 576 N N . LEU A 1 69 ? 12.452 -10.005 3.950 1.00 63.84 69 LEU A N 1
ATOM 577 C CA . LEU A 1 69 ? 13.569 -9.595 3.103 1.00 63.84 69 LEU A CA 1
ATOM 578 C C . LEU A 1 69 ? 14.931 -9.737 3.801 1.00 63.84 69 LEU A C 1
ATOM 580 O O . LEU A 1 69 ? 15.126 -9.165 4.879 1.00 63.84 69 LEU A O 1
ATOM 584 N N . PRO A 1 70 ? 15.923 -10.377 3.146 1.00 62.16 70 PRO A N 1
ATOM 5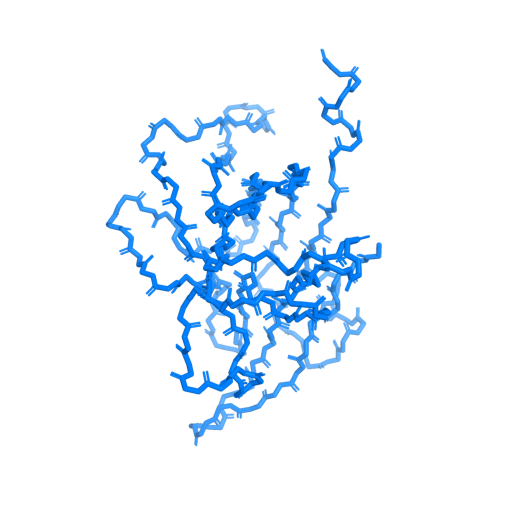85 C CA . PRO A 1 70 ? 17.311 -10.346 3.592 1.00 62.16 70 PRO A CA 1
ATOM 586 C C . PRO A 1 70 ? 17.800 -8.902 3.765 1.00 62.16 70 PRO A C 1
ATOM 588 O O . PRO A 1 70 ? 17.675 -8.085 2.852 1.00 62.16 70 PRO A O 1
ATOM 591 N N . ASN A 1 71 ? 18.373 -8.593 4.929 1.00 63.56 71 ASN A N 1
ATOM 592 C CA . ASN A 1 71 ? 18.996 -7.302 5.260 1.00 63.56 71 ASN A CA 1
ATOM 593 C C . ASN A 1 71 ? 18.083 -6.064 5.185 1.00 63.56 71 ASN A C 1
ATOM 595 O O . ASN A 1 71 ? 18.593 -4.946 5.211 1.00 63.56 71 ASN A O 1
ATOM 599 N N . HIS A 1 72 ? 16.760 -6.238 5.101 1.00 73.50 72 HIS A N 1
ATOM 600 C CA . HIS A 1 72 ? 15.801 -5.127 5.040 1.00 73.50 72 HIS A CA 1
ATOM 601 C C . HIS A 1 72 ? 16.078 -4.140 3.893 1.00 73.50 72 HIS A C 1
ATOM 603 O O . HIS A 1 72 ? 15.882 -2.933 4.045 1.00 73.50 72 HIS A O 1
ATOM 609 N N . ASP A 1 73 ? 16.553 -4.644 2.747 1.00 86.06 73 ASP A N 1
ATOM 610 C CA . ASP A 1 73 ? 16.819 -3.806 1.577 1.00 86.06 73 ASP A CA 1
ATOM 611 C C . ASP A 1 73 ? 15.514 -3.126 1.115 1.00 86.06 73 ASP A C 1
ATOM 613 O O . ASP A 1 73 ? 14.571 -3.823 0.729 1.00 86.06 73 ASP A O 1
ATOM 617 N N . PRO A 1 74 ? 15.424 -1.781 1.112 1.00 87.56 74 PRO A N 1
ATOM 618 C CA . PRO A 1 74 ? 14.236 -1.080 0.629 1.00 87.56 74 PRO A CA 1
ATOM 619 C C . PRO A 1 74 ? 14.032 -1.233 -0.884 1.00 87.56 74 PRO A C 1
ATOM 621 O O . PRO A 1 74 ? 12.999 -0.827 -1.410 1.00 87.56 74 PRO A O 1
ATOM 624 N N . ARG A 1 75 ? 15.020 -1.762 -1.611 1.00 92.69 75 ARG A N 1
ATOM 625 C CA . ARG A 1 75 ? 14.981 -1.991 -3.055 1.00 92.69 75 ARG A CA 1
ATOM 626 C C . ARG A 1 75 ? 15.511 -3.396 -3.351 1.00 92.69 75 ARG A C 1
ATOM 628 O O . ARG A 1 75 ? 16.599 -3.528 -3.910 1.00 92.69 75 ARG A O 1
ATOM 635 N N . PRO A 1 76 ? 14.766 -4.454 -3.002 1.00 92.25 76 PRO A N 1
ATOM 636 C CA . PRO A 1 76 ? 15.210 -5.817 -3.230 1.00 92.25 76 PRO A CA 1
ATOM 637 C C . PRO A 1 76 ? 15.277 -6.142 -4.728 1.00 92.25 76 PRO A C 1
ATOM 639 O O . PRO A 1 76 ? 14.643 -5.508 -5.578 1.00 92.25 76 PRO A O 1
ATOM 642 N N . THR A 1 77 ? 16.038 -7.185 -5.055 1.00 93.12 77 THR A N 1
ATOM 643 C CA . THR A 1 77 ? 15.934 -7.850 -6.357 1.00 93.12 77 THR A CA 1
ATOM 644 C C . THR A 1 77 ? 14.820 -8.890 -6.295 1.00 93.12 77 THR A C 1
ATOM 646 O O . THR A 1 77 ? 14.860 -9.787 -5.458 1.00 93.12 77 THR A O 1
ATOM 649 N N . ILE A 1 78 ? 13.839 -8.785 -7.190 1.00 91.06 78 ILE A N 1
ATOM 650 C CA . ILE A 1 78 ? 12.656 -9.648 -7.228 1.00 91.06 78 ILE A CA 1
ATOM 651 C C . ILE A 1 78 ? 12.843 -10.716 -8.309 1.00 91.06 78 ILE A C 1
ATOM 653 O O . ILE A 1 78 ?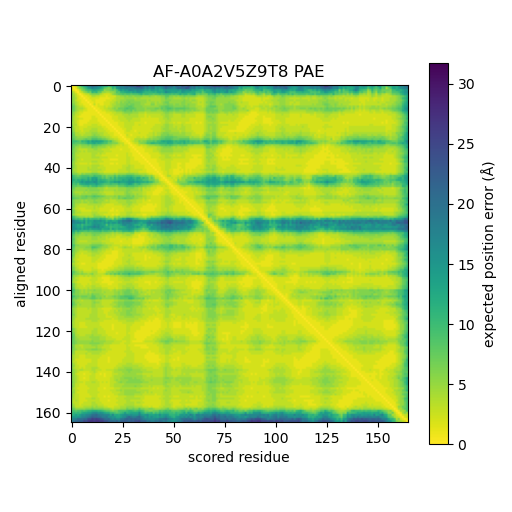 12.693 -10.465 -9.512 1.00 91.06 78 ILE A O 1
ATOM 657 N N . GLY A 1 79 ? 13.210 -11.918 -7.863 1.00 88.56 79 GLY A N 1
ATOM 658 C CA . GLY A 1 79 ? 13.186 -13.138 -8.673 1.00 88.56 79 GLY A CA 1
ATOM 659 C C . GLY A 1 79 ? 11.857 -13.880 -8.523 1.00 88.56 79 GLY A C 1
ATOM 660 O O . GLY A 1 79 ? 11.160 -14.098 -9.508 1.00 88.56 79 GLY A O 1
ATOM 661 N N . SER A 1 80 ? 11.498 -14.216 -7.283 1.00 85.25 80 SER A N 1
ATOM 662 C CA . SER A 1 80 ? 10.210 -14.802 -6.895 1.00 85.25 80 SER A CA 1
ATOM 663 C C . SER A 1 80 ? 9.259 -13.751 -6.319 1.00 85.25 80 SER A C 1
ATOM 665 O O . SER A 1 80 ? 9.668 -12.624 -6.043 1.00 85.25 80 SER A O 1
ATOM 667 N N . ALA A 1 81 ? 8.001 -14.146 -6.110 1.00 88.31 81 ALA A N 1
ATOM 668 C CA . ALA A 1 81 ? 6.996 -13.349 -5.413 1.00 88.31 81 ALA A CA 1
ATOM 669 C C . ALA A 1 81 ? 7.501 -12.828 -4.056 1.00 88.31 81 ALA A C 1
ATOM 671 O O . ALA A 1 81 ? 8.205 -13.540 -3.336 1.00 88.31 81 ALA A O 1
ATOM 672 N N . THR A 1 82 ? 7.112 -11.604 -3.703 1.00 90.19 82 THR A N 1
ATOM 673 C CA . THR A 1 82 ? 7.350 -10.998 -2.385 1.00 90.19 82 THR A CA 1
ATOM 674 C C . THR A 1 82 ? 6.159 -10.134 -1.961 1.00 90.19 82 THR A C 1
ATOM 676 O O . THR A 1 82 ? 5.257 -9.882 -2.765 1.00 90.19 82 THR A O 1
ATOM 679 N N . LEU A 1 83 ? 6.146 -9.683 -0.706 1.00 91.69 83 LEU A N 1
ATOM 680 C CA . LEU A 1 83 ? 5.082 -8.865 -0.131 1.00 91.69 83 LEU A CA 1
ATOM 681 C C . LEU A 1 83 ? 5.551 -7.435 0.143 1.00 91.69 83 LEU A C 1
ATOM 683 O O . LEU A 1 83 ? 6.638 -7.197 0.672 1.00 91.69 83 LEU A O 1
ATOM 687 N N . CYS A 1 84 ? 4.704 -6.475 -0.217 1.00 92.75 84 CYS A N 1
ATOM 688 C CA . CYS A 1 84 ? 4.895 -5.060 0.077 1.00 92.75 84 CYS A CA 1
ATOM 689 C C . CYS A 1 84 ? 3.699 -4.511 0.848 1.00 92.75 84 CYS A C 1
ATOM 691 O O . CYS A 1 84 ? 2.557 -4.756 0.473 1.00 92.75 84 CYS A O 1
ATOM 693 N N . ASP A 1 85 ? 3.946 -3.765 1.916 1.00 93.69 85 ASP A N 1
ATOM 694 C CA . ASP A 1 85 ? 2.890 -3.242 2.769 1.00 93.69 85 ASP A CA 1
ATOM 695 C C . ASP A 1 85 ? 2.275 -1.991 2.137 1.00 93.69 85 ASP A C 1
ATOM 697 O O . ASP A 1 85 ? 2.951 -1.000 1.871 1.00 93.69 85 ASP A O 1
ATOM 701 N N . ILE A 1 86 ? 0.958 -2.008 1.931 1.00 95.62 86 ILE A N 1
ATOM 702 C CA . ILE A 1 86 ? 0.186 -0.801 1.604 1.00 95.62 86 ILE A CA 1
ATOM 703 C C . ILE A 1 86 ? 0.140 0.090 2.843 1.00 95.62 86 ILE A C 1
ATOM 705 O O . ILE A 1 86 ? 0.346 1.301 2.777 1.00 95.62 86 ILE A O 1
ATOM 709 N N . GLY A 1 87 ? -0.152 -0.520 3.988 1.00 95.44 87 GLY A N 1
ATOM 710 C CA . GLY A 1 87 ? -0.389 0.175 5.238 1.00 95.44 87 GLY A CA 1
ATOM 711 C C . GLY A 1 87 ? -1.015 -0.721 6.287 1.00 95.44 87 GLY A C 1
ATOM 712 O O . GLY A 1 87 ? -1.180 -1.927 6.089 1.00 95.44 87 GLY A O 1
ATOM 713 N N . PHE A 1 88 ? -1.380 -0.112 7.406 1.00 95.50 88 PHE A N 1
ATOM 714 C CA . PHE A 1 88 ? -1.940 -0.816 8.546 1.00 95.50 88 PHE A CA 1
ATOM 715 C C . PHE A 1 88 ? -2.992 0.010 9.286 1.00 95.50 88 PHE A C 1
ATOM 717 O O . PHE A 1 88 ? -2.997 1.238 9.224 1.00 95.50 88 PHE A O 1
ATOM 724 N N . VAL A 1 89 ? -3.869 -0.686 10.012 1.00 95.81 89 VAL A N 1
ATOM 725 C CA . VAL A 1 89 ? -4.827 -0.104 10.968 1.00 95.81 89 VAL A CA 1
ATOM 726 C C . VAL A 1 89 ? -4.593 -0.736 12.332 1.00 95.81 89 VAL A C 1
ATOM 728 O O . VAL A 1 89 ? -4.486 -1.963 12.422 1.00 95.81 89 VAL A O 1
ATOM 731 N N . THR A 1 90 ? -4.538 0.066 13.391 1.00 94.44 90 THR A N 1
ATOM 732 C CA . THR A 1 90 ? -4.428 -0.439 14.767 1.00 94.44 90 THR A CA 1
ATOM 733 C C . THR A 1 90 ? -5.786 -0.389 15.464 1.00 94.44 90 THR A C 1
ATOM 735 O O . THR A 1 90 ? -6.717 0.256 14.989 1.00 94.44 90 THR A O 1
ATOM 738 N N . GLU A 1 91 ? -5.927 -1.061 16.605 1.00 94.12 91 GLU A N 1
ATOM 739 C CA . GLU A 1 91 ? -7.143 -0.944 17.426 1.00 94.12 91 GLU A CA 1
ATOM 740 C C . GLU A 1 91 ? -7.344 0.466 18.031 1.00 94.12 91 GLU A C 1
ATOM 742 O O . GLU A 1 91 ? -8.406 0.734 18.590 1.00 94.12 91 GLU A O 1
ATOM 747 N N . ARG A 1 92 ? -6.335 1.353 17.955 1.00 91.69 92 ARG A N 1
ATOM 748 C CA . ARG A 1 92 ? -6.330 2.682 18.603 1.00 91.69 92 ARG A CA 1
ATOM 749 C C . ARG A 1 92 ? -6.210 3.858 17.639 1.00 91.69 92 ARG A C 1
ATOM 751 O O . ARG A 1 92 ? -6.577 4.967 18.010 1.00 91.69 92 ARG A O 1
ATOM 758 N N . ASP A 1 93 ? -5.681 3.628 16.444 1.00 91.12 93 ASP A N 1
ATOM 759 C CA . ASP A 1 93 ? -5.331 4.662 15.477 1.00 91.12 93 ASP A CA 1
ATOM 760 C C . ASP A 1 93 ? -5.995 4.420 14.121 1.00 91.12 93 ASP A C 1
ATOM 762 O O . ASP A 1 93 ? -6.389 3.310 13.759 1.00 91.12 93 ASP A O 1
ATOM 766 N N . ASP A 1 94 ? -6.034 5.493 13.341 1.00 94.88 94 ASP A N 1
ATOM 767 C CA . ASP A 1 94 ? -6.448 5.489 11.947 1.00 94.88 94 ASP A CA 1
ATOM 768 C C . ASP A 1 94 ? -5.499 4.705 11.035 1.00 94.88 94 ASP A C 1
ATOM 770 O O . ASP A 1 94 ? -4.352 4.401 11.383 1.00 94.88 94 ASP A O 1
ATOM 774 N N . PHE A 1 95 ? -5.973 4.414 9.821 1.00 95.81 95 PHE A N 1
ATOM 775 C CA . PHE A 1 95 ? -5.140 3.787 8.806 1.00 95.81 95 PHE A CA 1
ATOM 776 C C . PHE A 1 95 ? -3.939 4.670 8.462 1.00 95.81 95 PHE A C 1
ATOM 778 O O . PHE A 1 95 ? -4.080 5.867 8.190 1.00 95.81 95 PHE A O 1
ATOM 785 N N . ARG A 1 96 ? -2.763 4.046 8.403 1.00 96.00 96 ARG A N 1
ATOM 786 C CA . ARG A 1 96 ? -1.511 4.671 7.978 1.00 96.00 96 ARG A CA 1
ATOM 787 C C . ARG A 1 96 ? -0.913 3.905 6.814 1.00 96.00 96 ARG A C 1
ATOM 789 O O . ARG A 1 96 ? -0.822 2.680 6.862 1.00 96.00 96 ARG A O 1
ATOM 796 N N . PHE A 1 97 ? -0.448 4.629 5.800 1.00 96.25 97 PHE A N 1
ATOM 797 C CA . PHE A 1 97 ? 0.365 4.034 4.742 1.00 96.25 97 PHE A CA 1
ATOM 798 C C . PHE A 1 97 ? 1.709 3.554 5.301 1.00 96.25 97 PHE A C 1
ATOM 800 O O . PHE A 1 97 ? 2.361 4.264 6.068 1.00 96.25 97 PHE A O 1
ATOM 807 N N . ALA A 1 98 ? 2.144 2.366 4.884 1.00 94.69 98 ALA A N 1
ATOM 808 C CA . ALA A 1 98 ? 3.434 1.792 5.259 1.00 94.69 98 ALA A CA 1
ATOM 809 C C . ALA A 1 98 ? 4.513 2.305 4.301 1.00 94.69 98 ALA A C 1
ATOM 811 O O . ALA A 1 98 ? 5.021 1.594 3.440 1.00 94.69 98 ALA A O 1
ATOM 812 N N . THR A 1 99 ? 4.812 3.596 4.391 1.00 94.62 99 THR A N 1
ATOM 813 C CA . THR A 1 99 ? 5.793 4.248 3.521 1.00 94.62 99 THR A CA 1
ATOM 814 C C . THR A 1 99 ? 7.205 4.080 4.066 1.00 94.62 99 THR A C 1
ATOM 816 O O . THR A 1 99 ? 7.421 4.267 5.261 1.00 94.62 99 THR A O 1
ATOM 819 N N . TYR A 1 100 ? 8.182 3.863 3.188 1.00 91.88 100 TYR A N 1
ATOM 820 C CA . TYR A 1 100 ? 9.600 3.861 3.563 1.00 9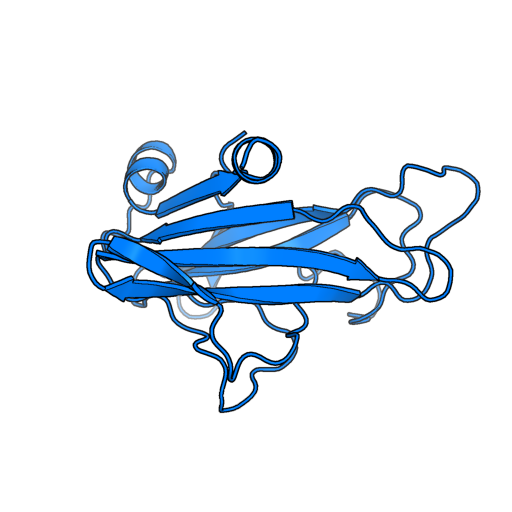1.88 100 TYR A CA 1
ATOM 821 C C . TYR A 1 100 ? 10.075 5.239 4.066 1.00 91.88 100 TYR A C 1
ATOM 823 O O . TYR A 1 100 ? 10.896 5.335 4.973 1.00 91.88 100 TYR A O 1
ATOM 831 N N . PHE A 1 101 ? 9.531 6.315 3.494 1.00 89.00 101 PHE A N 1
ATOM 832 C CA . PHE A 1 101 ? 9.736 7.698 3.921 1.00 89.00 101 PHE A CA 1
ATOM 833 C C . PHE A 1 101 ? 8.430 8.476 3.731 1.00 89.00 101 PHE A C 1
ATOM 835 O O . PHE A 1 101 ? 7.759 8.284 2.717 1.00 89.00 101 PHE A O 1
ATOM 842 N N . VAL A 1 102 ? 8.084 9.361 4.672 1.00 90.06 102 VAL A N 1
ATOM 843 C CA . VAL A 1 102 ? 6.877 10.204 4.610 1.00 90.06 102 VAL A CA 1
ATOM 844 C C . VAL A 1 102 ? 7.279 11.643 4.277 1.00 90.06 102 VAL A C 1
ATOM 846 O O . VAL A 1 102 ? 7.770 12.352 5.157 1.00 90.06 102 VAL A O 1
ATOM 849 N N . PRO A 1 103 ? 7.056 12.124 3.042 1.00 88.69 103 PRO A N 1
ATOM 850 C CA . PRO A 1 103 ? 7.191 13.545 2.750 1.00 88.69 103 PRO A CA 1
ATOM 851 C C . PRO A 1 103 ? 6.186 14.376 3.551 1.00 88.69 103 PRO A C 1
ATOM 853 O O . PRO A 1 103 ? 5.049 13.954 3.744 1.00 88.69 103 PRO A O 1
ATOM 856 N N . HIS A 1 104 ? 6.558 15.600 3.936 1.00 87.06 104 HIS A N 1
ATOM 857 C CA . HIS A 1 104 ? 5.660 16.506 4.671 1.00 87.06 104 HIS A CA 1
ATOM 858 C C . HIS A 1 104 ? 4.365 16.841 3.914 1.00 87.06 104 HIS A C 1
ATOM 860 O O . HIS A 1 104 ? 3.357 17.164 4.535 1.00 87.06 104 HIS A O 1
ATOM 866 N N . THR A 1 105 ? 4.387 16.779 2.581 1.00 86.38 105 THR A N 1
ATOM 867 C CA . THR A 1 105 ? 3.224 17.054 1.728 1.00 86.38 105 THR A CA 1
ATOM 868 C C . THR A 1 105 ? 2.301 15.849 1.561 1.00 86.38 105 THR A C 1
ATOM 870 O O . THR A 1 105 ? 1.201 16.001 1.040 1.00 86.38 105 THR A O 1
ATOM 873 N N . PHE A 1 106 ? 2.720 14.654 1.988 1.00 91.31 106 PHE A N 1
ATOM 874 C CA . PHE A 1 106 ? 1.948 13.436 1.790 1.00 91.31 106 PHE A CA 1
ATOM 875 C C . PHE A 1 106 ? 0.968 13.202 2.940 1.00 91.31 106 PHE A C 1
ATOM 877 O O . PHE A 1 106 ? 1.354 13.082 4.105 1.00 91.31 106 PHE A O 1
ATOM 884 N N . LYS A 1 107 ? -0.316 13.051 2.602 1.00 90.38 107 LYS A N 1
ATOM 885 C CA . LYS A 1 107 ? -1.348 12.639 3.555 1.00 90.38 107 LYS A CA 1
ATOM 886 C C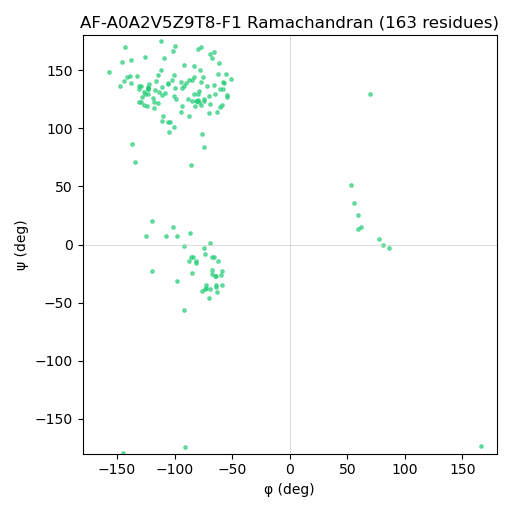 . LYS A 1 107 ? -1.216 11.139 3.858 1.00 90.38 107 LYS A C 1
ATOM 888 O O . LYS A 1 107 ? -1.898 10.299 3.276 1.00 90.38 107 LYS A O 1
ATOM 893 N N . SER A 1 108 ? -0.332 10.812 4.800 1.00 91.19 108 SER A N 1
ATOM 894 C CA . SER A 1 108 ? -0.015 9.432 5.204 1.00 91.19 108 SER A CA 1
ATOM 895 C C . SER A 1 108 ? -1.096 8.739 6.042 1.00 91.19 108 SER A C 1
ATOM 897 O O . SER A 1 108 ? -0.994 7.538 6.290 1.00 91.19 108 SER A O 1
ATOM 899 N N . LEU A 1 109 ? -2.121 9.483 6.465 1.00 93.38 109 LEU A N 1
ATOM 900 C CA . LEU A 1 109 ? -3.206 9.053 7.343 1.00 93.38 109 LEU A CA 1
ATOM 901 C C . LEU A 1 109 ? -4.554 9.130 6.624 1.00 93.38 109 LEU A C 1
ATOM 903 O O . LEU A 1 109 ? -4.880 10.164 6.036 1.00 93.38 109 LEU A O 1
ATOM 907 N N . LEU A 1 110 ? -5.354 8.072 6.741 1.00 94.62 110 LEU A N 1
ATOM 908 C CA . LEU A 1 110 ? -6.742 8.043 6.284 1.00 94.62 110 LEU A CA 1
ATOM 909 C C . LEU A 1 110 ? -7.669 7.999 7.500 1.00 94.62 110 LEU A C 1
ATOM 911 O O . LEU A 1 110 ? -7.705 6.999 8.216 1.00 94.62 110 LEU A O 1
ATOM 915 N N . LYS A 1 111 ? -8.397 9.093 7.733 1.00 94.44 111 LYS A N 1
ATOM 916 C CA . LYS A 1 111 ? -9.277 9.268 8.899 1.00 94.44 111 LYS A CA 1
ATOM 917 C C . LYS A 1 111 ? -10.598 8.495 8.749 1.00 94.44 111 LYS A C 1
ATOM 919 O O . LYS A 1 111 ? -10.902 8.007 7.657 1.00 94.44 111 LYS A O 1
ATOM 924 N N . PRO A 1 112 ? -11.422 8.393 9.810 1.00 94.81 112 PRO A N 1
ATOM 925 C CA . PRO A 1 112 ? -12.732 7.761 9.729 1.00 94.81 112 PRO A CA 1
ATOM 926 C C . PRO A 1 112 ? -13.620 8.412 8.671 1.00 94.81 112 PRO A C 1
ATOM 928 O O . PRO A 1 112 ? -13.689 9.637 8.571 1.00 94.81 112 PRO A O 1
ATOM 931 N N . ASN A 1 113 ? -14.342 7.579 7.926 1.00 93.31 113 ASN A N 1
ATOM 932 C CA . ASN A 1 113 ? -15.225 7.952 6.819 1.00 93.31 113 ASN A CA 1
ATOM 933 C C . ASN A 1 113 ? -14.516 8.640 5.646 1.00 93.31 113 ASN A C 1
ATOM 935 O O . ASN A 1 113 ? -15.173 9.222 4.783 1.00 93.31 113 ASN A O 1
ATOM 939 N N . GLU A 1 114 ? -13.187 8.555 5.584 1.00 93.25 114 GLU A N 1
ATOM 940 C CA . GLU A 1 114 ? -12.438 8.992 4.421 1.00 93.25 114 GLU A CA 1
ATOM 941 C C . GLU A 1 114 ? -12.221 7.847 3.434 1.00 93.25 114 GLU A C 1
ATOM 943 O O . GLU A 1 114 ? -12.176 6.654 3.762 1.00 93.25 114 GLU A O 1
ATOM 948 N N . ARG A 1 115 ? -12.048 8.252 2.181 1.00 94.38 115 ARG A N 1
ATOM 949 C CA . ARG A 1 115 ? -11.692 7.382 1.076 1.00 94.38 115 ARG A CA 1
ATOM 950 C C . ARG A 1 115 ? -10.717 8.113 0.166 1.00 94.38 115 ARG A C 1
ATOM 952 O O . ARG A 1 115 ? -10.804 9.327 -0.015 1.00 94.38 115 ARG A O 1
ATOM 959 N N . VAL A 1 116 ? -9.774 7.367 -0.386 1.00 95.62 116 VAL A N 1
ATOM 960 C CA . VAL A 1 116 ? -8.737 7.870 -1.292 1.00 95.62 116 VAL A CA 1
ATOM 961 C C . VAL A 1 116 ? -8.555 6.896 -2.439 1.00 95.62 116 VAL A C 1
ATOM 963 O O . VAL A 1 116 ? -8.879 5.713 -2.311 1.00 95.62 116 VAL A O 1
ATOM 966 N N . ARG A 1 117 ? -8.003 7.379 -3.553 1.00 96.56 117 ARG A N 1
ATOM 967 C CA . ARG A 1 117 ? -7.453 6.490 -4.578 1.00 96.56 117 ARG A CA 1
ATOM 968 C C . ARG A 1 117 ? -5.956 6.676 -4.675 1.00 96.56 117 ARG A C 1
ATOM 970 O O . ARG A 1 117 ? -5.455 7.788 -4.515 1.00 96.56 117 ARG A O 1
ATOM 977 N N . ILE A 1 118 ? -5.253 5.592 -4.957 1.00 96.81 118 ILE A N 1
ATOM 978 C CA . ILE A 1 118 ? 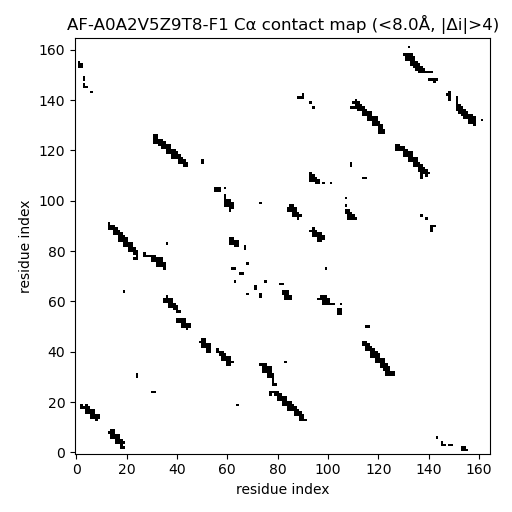-3.814 5.601 -5.184 1.00 96.81 118 ILE A CA 1
ATOM 979 C C . ILE A 1 118 ? -3.485 4.839 -6.457 1.00 96.81 118 ILE A C 1
ATOM 981 O O . ILE A 1 118 ? -3.990 3.741 -6.676 1.00 96.81 118 ILE A O 1
ATOM 985 N N . LEU A 1 119 ? -2.631 5.419 -7.293 1.00 97.31 119 LEU A N 1
ATOM 986 C CA . LEU A 1 119 ? -2.042 4.724 -8.430 1.00 97.31 119 LEU A CA 1
ATOM 987 C C . LEU A 1 119 ? -0.702 4.145 -7.993 1.00 97.31 119 LEU A C 1
ATOM 989 O O . LEU A 1 119 ? 0.200 4.887 -7.601 1.00 97.31 119 LEU A O 1
ATOM 993 N N . LEU A 1 120 ? -0.577 2.829 -8.062 1.00 97.31 120 LEU A N 1
ATOM 994 C CA . LEU A 1 120 ? 0.619 2.089 -7.703 1.00 97.31 120 LEU A CA 1
ATOM 995 C C . LEU A 1 120 ? 1.388 1.668 -8.950 1.00 97.31 120 LEU A C 1
ATOM 997 O O . LEU A 1 120 ? 0.795 1.233 -9.936 1.00 97.31 120 LEU A O 1
ATOM 1001 N N . ARG A 1 121 ? 2.718 1.733 -8.877 1.00 97.12 121 ARG A N 1
ATOM 1002 C CA . ARG A 1 121 ? 3.618 1.146 -9.877 1.00 97.12 121 ARG A CA 1
ATOM 1003 C C . ARG A 1 121 ? 4.898 0.669 -9.210 1.00 97.12 121 ARG A C 1
ATOM 1005 O O . ARG A 1 121 ? 5.467 1.380 -8.378 1.00 97.12 121 ARG A O 1
ATOM 1012 N N . ALA A 1 122 ? 5.355 -0.518 -9.587 1.00 97.00 122 ALA A N 1
ATOM 1013 C CA . ALA A 1 122 ? 6.661 -1.028 -9.212 1.00 97.00 122 ALA A CA 1
ATOM 1014 C C . ALA A 1 122 ? 7.691 -0.692 -10.299 1.00 97.00 122 ALA A C 1
ATOM 1016 O O . ALA A 1 122 ? 7.445 -0.876 -11.492 1.00 97.00 122 ALA A O 1
ATOM 1017 N N . GLU A 1 123 ? 8.855 -0.206 -9.880 1.00 96.94 123 GLU A N 1
ATOM 1018 C CA . GLU A 1 123 ? 9.956 0.183 -10.760 1.00 96.94 123 GLU A CA 1
ATOM 1019 C C . GLU A 1 123 ? 11.257 -0.428 -10.264 1.00 96.94 123 GLU A C 1
ATOM 1021 O O . GLU A 1 123 ? 11.668 -0.179 -9.134 1.00 96.94 123 GLU A O 1
ATOM 1026 N N . GLY A 1 124 ? 11.915 -1.200 -11.118 1.00 95.31 124 GLY A N 1
ATOM 1027 C CA . GLY A 1 124 ? 13.298 -1.622 -10.957 1.00 95.31 124 GLY A CA 1
ATOM 1028 C C . GLY A 1 124 ? 14.194 -0.979 -12.011 1.00 95.31 124 GLY A C 1
ATOM 1029 O O . GLY A 1 124 ? 13.730 -0.325 -12.941 1.00 95.31 124 GLY A O 1
ATOM 1030 N N . GLU A 1 125 ? 15.496 -1.212 -11.902 1.00 96.38 125 GLU A N 1
ATOM 1031 C CA . GLU A 1 125 ? 16.489 -0.687 -12.853 1.00 96.38 125 GLU A CA 1
ATOM 1032 C C . GLU A 1 125 ? 16.309 -1.246 -14.272 1.00 96.38 125 GLU A C 1
ATOM 1034 O O . GLU A 1 125 ? 16.678 -0.603 -15.250 1.00 96.38 125 GLU A O 1
ATOM 1039 N N . ASN A 1 126 ? 15.742 -2.449 -14.392 1.00 95.62 126 ASN A N 1
ATOM 1040 C CA . ASN A 1 126 ? 15.585 -3.187 -15.647 1.00 95.62 126 ASN A CA 1
ATOM 1041 C C . ASN A 1 126 ? 14.133 -3.602 -15.951 1.00 95.62 126 ASN A C 1
ATOM 1043 O O . ASN A 1 126 ? 13.901 -4.386 -16.876 1.00 95.62 126 ASN A O 1
ATOM 1047 N N . ALA A 1 127 ? 13.157 -3.139 -15.166 1.00 94.56 127 ALA A N 1
ATOM 1048 C CA . ALA A 1 127 ? 11.757 -3.524 -15.320 1.00 94.56 127 ALA A CA 1
ATOM 1049 C C . ALA A 1 127 ? 10.805 -2.482 -14.722 1.00 94.56 127 ALA A C 1
ATOM 1051 O O . ALA A 1 127 ? 11.106 -1.862 -13.708 1.00 94.56 127 ALA A O 1
ATOM 1052 N N . VAL A 1 128 ? 9.620 -2.352 -15.314 1.00 95.94 128 VAL A N 1
ATOM 1053 C CA . VAL A 1 128 ? 8.510 -1.548 -14.787 1.00 95.94 128 VAL A CA 1
ATOM 1054 C C . VAL A 1 128 ? 7.255 -2.415 -14.822 1.00 95.94 128 VAL A C 1
ATOM 1056 O O . VAL A 1 128 ? 7.044 -3.150 -15.790 1.00 95.94 128 VAL A O 1
ATOM 1059 N N . SER A 1 129 ? 6.455 -2.388 -13.756 1.00 95.12 129 SER A N 1
ATOM 1060 C CA . SER A 1 129 ? 5.186 -3.117 -13.708 1.00 95.12 129 SER A CA 1
ATOM 1061 C C . SER A 1 129 ? 4.077 -2.374 -14.451 1.00 95.12 129 SER A C 1
ATOM 1063 O O . SER A 1 129 ? 4.180 -1.185 -14.744 1.00 95.12 129 SER A O 1
ATOM 1065 N N . ASN A 1 130 ? 2.957 -3.064 -14.662 1.00 94.00 130 ASN A N 1
ATOM 1066 C CA . ASN A 1 130 ? 1.697 -2.380 -14.934 1.00 94.00 130 ASN A CA 1
ATOM 1067 C C . ASN A 1 130 ? 1.308 -1.493 -13.744 1.00 94.00 130 ASN A C 1
ATOM 1069 O O . ASN A 1 130 ? 1.719 -1.744 -12.605 1.00 94.00 130 ASN A O 1
ATOM 1073 N N . GLU A 1 131 ? 0.497 -0.481 -14.024 1.00 95.25 131 GLU A N 1
ATOM 1074 C CA . GLU A 1 131 ? -0.100 0.370 -13.002 1.00 95.25 131 GLU A CA 1
ATOM 1075 C C . GLU A 1 131 ? -1.355 -0.282 -12.422 1.00 95.25 131 GLU A C 1
ATOM 1077 O O . GLU A 1 131 ? -2.107 -0.940 -13.147 1.00 95.25 131 GLU A O 1
ATOM 1082 N N . VAL A 1 132 ? -1.565 -0.087 -11.120 1.00 95.25 132 VAL A N 1
ATOM 1083 C CA . VAL A 1 132 ? -2.746 -0.562 -10.391 1.00 95.25 132 VAL A CA 1
ATOM 1084 C C . VAL A 1 132 ? -3.380 0.616 -9.664 1.00 95.25 132 VAL A C 1
ATOM 1086 O O . VAL A 1 132 ? -2.733 1.247 -8.829 1.00 95.25 132 VAL A O 1
ATOM 1089 N N . LEU A 1 133 ? -4.638 0.923 -9.971 1.00 96.56 133 LEU A N 1
ATOM 1090 C CA . LEU A 1 133 ? -5.405 1.955 -9.283 1.00 96.56 133 LEU A CA 1
ATOM 1091 C C . LEU A 1 133 ? -6.230 1.309 -8.170 1.00 96.56 133 LEU A C 1
ATOM 1093 O O . LEU A 1 133 ? -7.151 0.540 -8.437 1.00 96.56 133 LEU A O 1
ATOM 1097 N N . LEU A 1 134 ? -5.915 1.641 -6.922 1.00 95.94 134 LEU A N 1
ATOM 1098 C CA . LEU A 1 134 ? -6.650 1.161 -5.757 1.00 95.94 134 LEU A CA 1
ATOM 1099 C C . LEU A 1 134 ? -7.523 2.265 -5.179 1.00 95.94 134 LEU A C 1
ATOM 1101 O O . LEU A 1 134 ? -7.069 3.395 -5.017 1.00 95.94 134 LEU A O 1
ATOM 1105 N N . GLU A 1 135 ? -8.744 1.918 -4.794 1.00 95.88 135 GLU A N 1
ATOM 1106 C CA . GLU A 1 135 ? -9.583 2.716 -3.905 1.00 95.88 135 GLU A CA 1
ATOM 1107 C C . GLU A 1 135 ? -9.512 2.137 -2.489 1.00 95.88 135 GLU A C 1
ATOM 1109 O O . GLU A 1 135 ? -9.723 0.940 -2.294 1.00 95.88 135 GLU A O 1
ATOM 1114 N N . ILE A 1 136 ? -9.204 2.984 -1.506 1.00 95.88 136 ILE A N 1
ATOM 1115 C CA . ILE A 1 136 ? -9.076 2.615 -0.093 1.00 95.88 136 ILE A CA 1
ATOM 1116 C C . ILE A 1 136 ? -10.110 3.411 0.695 1.00 95.88 136 ILE A C 1
ATOM 1118 O O . ILE A 1 136 ? -10.134 4.638 0.603 1.00 95.88 136 ILE A O 1
ATOM 1122 N N . ALA A 1 137 ? -10.950 2.727 1.469 1.00 95.31 137 ALA A N 1
ATOM 1123 C CA . ALA A 1 137 ? -11.991 3.331 2.295 1.00 95.31 137 ALA A CA 1
ATOM 1124 C C . ALA A 1 137 ? -11.911 2.823 3.737 1.00 95.31 137 ALA A C 1
ATOM 1126 O O . ALA A 1 137 ? -11.776 1.618 3.968 1.00 95.31 137 ALA A O 1
ATOM 1127 N N . TRP A 1 138 ? -12.050 3.738 4.699 1.00 95.38 138 TRP A N 1
ATOM 1128 C CA . TRP A 1 138 ? -11.998 3.430 6.126 1.00 95.38 138 TRP A CA 1
ATOM 1129 C C . TRP A 1 138 ? -13.207 4.003 6.868 1.00 95.38 138 TRP A C 1
ATOM 1131 O O . TRP A 1 138 ? -13.437 5.207 6.837 1.00 95.38 138 TRP A O 1
ATOM 1141 N N . SER A 1 139 ? -13.981 3.164 7.563 1.00 94.88 139 SER A N 1
ATOM 1142 C CA . SER A 1 139 ? -15.162 3.599 8.330 1.00 94.88 139 SER A CA 1
ATOM 1143 C C . SER A 1 139 ? -14.827 4.166 9.714 1.00 94.88 139 SER A C 1
ATOM 1145 O O . SER A 1 139 ? -15.683 4.775 10.349 1.00 94.88 139 SER A O 1
ATOM 1147 N N . GLY A 1 140 ? -13.600 3.964 10.205 1.00 95.25 140 GLY A N 1
ATOM 1148 C CA . GLY A 1 140 ? -13.208 4.294 11.581 1.00 95.25 140 GLY A CA 1
ATOM 1149 C C . GLY A 1 140 ? -13.502 3.208 12.611 1.00 95.25 140 GLY A C 1
ATOM 1150 O O . GLY A 1 140 ? -13.172 3.381 13.780 1.00 95.25 140 GLY A O 1
ATOM 1151 N N . VAL A 1 141 ? -14.126 2.094 12.216 1.00 95.88 141 VAL A N 1
ATOM 1152 C CA . VAL A 1 141 ? -14.519 1.036 13.154 1.00 95.88 141 VAL A CA 1
ATOM 1153 C C . VAL A 1 141 ? -13.578 -0.156 13.047 1.00 95.88 141 VAL A C 1
ATOM 1155 O O . VAL A 1 141 ? -13.672 -0.973 12.132 1.00 95.88 141 VAL A O 1
ATOM 1158 N N . TRP A 1 142 ? -12.695 -0.303 14.031 1.00 95.69 142 TRP A N 1
ATOM 1159 C CA . TRP A 1 142 ? -11.821 -1.468 14.119 1.00 95.69 142 TRP A CA 1
ATOM 1160 C C . TRP A 1 142 ? -12.566 -2.701 14.643 1.00 95.69 142 TRP A C 1
ATOM 1162 O O . TRP A 1 142 ? -13.395 -2.615 15.557 1.00 95.69 142 TRP A O 1
ATOM 1172 N N . LYS A 1 143 ? -12.273 -3.868 14.056 1.00 95.25 143 LYS A N 1
ATOM 1173 C CA . LYS A 1 143 ? -12.774 -5.170 14.506 1.00 95.25 143 LYS A CA 1
ATOM 1174 C C . LYS A 1 143 ? -11.676 -6.226 14.467 1.00 95.25 143 LYS A C 1
ATOM 1176 O O . LYS A 1 143 ? -10.910 -6.335 13.510 1.00 95.25 143 LYS A O 1
ATOM 1181 N N . GLU A 1 144 ? -11.664 -7.051 15.506 1.00 93.56 144 GLU A N 1
ATOM 1182 C CA . GLU A 1 144 ? -10.755 -8.188 15.590 1.00 93.56 144 GLU A CA 1
ATOM 1183 C C . GLU A 1 144 ? -11.160 -9.316 14.650 1.00 93.56 144 GLU A C 1
ATOM 1185 O O . GLU A 1 144 ? -10.292 -9.959 14.077 1.00 93.56 144 GLU A O 1
ATOM 1190 N N . ASP A 1 145 ? -12.455 -9.540 14.439 1.00 94.12 145 ASP A N 1
ATOM 1191 C CA . ASP A 1 145 ? -12.911 -10.510 13.450 1.00 94.12 145 ASP A CA 1
ATOM 1192 C C . ASP A 1 145 ? -12.621 -10.010 12.026 1.00 94.12 145 ASP A C 1
ATOM 1194 O O . ASP A 1 145 ? -12.997 -8.897 11.651 1.00 94.12 145 ASP A O 1
ATOM 1198 N N . THR A 1 146 ? -11.968 -10.845 11.217 1.00 91.25 146 THR A N 1
ATOM 1199 C CA . THR A 1 146 ? -11.530 -10.485 9.860 1.00 91.25 146 THR A CA 1
ATOM 1200 C C . THR A 1 146 ? -12.705 -10.193 8.926 1.00 91.25 146 THR A C 1
ATOM 1202 O O . THR A 1 146 ? -12.613 -9.289 8.097 1.00 91.25 146 THR A O 1
ATOM 1205 N N . LEU A 1 147 ? -13.822 -10.920 9.046 1.00 91.56 147 LEU A N 1
ATOM 1206 C CA . LEU A 1 147 ? -14.986 -10.698 8.185 1.00 91.56 147 LEU A CA 1
ATOM 1207 C C . LEU A 1 147 ? -15.715 -9.407 8.556 1.00 91.56 147 LEU A C 1
ATOM 1209 O O . LEU A 1 147 ? -16.180 -8.694 7.670 1.00 91.56 147 LEU A O 1
ATOM 1213 N N . GLN A 1 148 ? -15.797 -9.078 9.846 1.00 93.25 148 GLN A N 1
ATOM 1214 C CA . GLN A 1 148 ? -16.334 -7.793 10.286 1.00 93.25 148 GLN A CA 1
ATOM 1215 C C . GLN A 1 148 ? -15.395 -6.639 9.925 1.00 93.25 148 GLN A C 1
ATOM 1217 O O . GLN A 1 148 ? -15.873 -5.591 9.496 1.00 93.25 148 GLN A O 1
ATOM 1222 N N . MET A 1 149 ? -14.075 -6.820 10.033 1.00 94.19 149 MET A N 1
ATOM 1223 C CA . MET A 1 149 ? -13.108 -5.789 9.646 1.00 94.19 149 MET A CA 1
ATOM 1224 C C . MET A 1 149 ? -13.178 -5.471 8.152 1.00 94.19 149 MET A C 1
ATOM 1226 O O . MET A 1 149 ? -13.166 -4.301 7.785 1.00 94.19 149 MET A O 1
ATOM 1230 N N . ALA A 1 150 ? -13.337 -6.484 7.297 1.00 92.69 150 ALA A N 1
ATOM 1231 C CA . ALA A 1 150 ? -13.442 -6.306 5.848 1.00 92.69 150 ALA A CA 1
ATOM 1232 C C . ALA A 1 150 ? -14.667 -5.480 5.401 1.00 92.69 150 ALA A C 1
ATOM 1234 O O . ALA A 1 150 ? -14.728 -5.051 4.253 1.00 92.69 150 ALA A O 1
ATOM 1235 N N . LYS A 1 151 ? -15.648 -5.248 6.286 1.00 93.31 151 LYS A N 1
ATOM 1236 C CA . LYS A 1 151 ? -16.769 -4.319 6.042 1.00 93.31 151 LYS A CA 1
ATOM 1237 C C . LYS A 1 151 ? -16.422 -2.872 6.392 1.00 93.31 151 LYS A C 1
ATOM 1239 O O . LYS A 1 151 ? -17.051 -1.955 5.881 1.00 93.31 151 LYS A O 1
ATOM 1244 N N . ASN A 1 152 ? -15.461 -2.681 7.292 1.00 94.25 152 ASN A N 1
ATOM 1245 C CA . ASN A 1 152 ? -15.073 -1.381 7.827 1.00 94.25 152 ASN A CA 1
ATOM 1246 C C . ASN A 1 152 ? -13.853 -0.798 7.118 1.00 94.25 152 ASN A C 1
ATOM 1248 O O . ASN A 1 152 ? -13.750 0.417 6.981 1.00 94.25 152 ASN A O 1
ATOM 1252 N N . PHE A 1 153 ? -12.947 -1.650 6.649 1.00 95.25 153 PHE A N 1
ATOM 1253 C CA . PHE A 1 153 ? -11.794 -1.259 5.856 1.00 95.25 153 PHE A CA 1
ATOM 1254 C C . PHE A 1 153 ? -11.799 -2.019 4.536 1.00 95.25 153 PHE A C 1
ATOM 1256 O O . PHE A 1 153 ? -11.752 -3.251 4.521 1.00 95.25 153 PHE A O 1
ATOM 1263 N N . VAL A 1 154 ? -11.870 -1.281 3.431 1.00 94.75 154 VAL A N 1
ATOM 1264 C CA . VAL A 1 154 ? -12.032 -1.846 2.091 1.00 94.75 154 VAL A CA 1
ATOM 1265 C C . VAL A 1 154 ? -10.922 -1.330 1.190 1.00 94.75 154 VAL A C 1
ATOM 1267 O O . VAL A 1 154 ? -10.708 -0.123 1.095 1.00 94.75 154 VAL A O 1
ATOM 1270 N N . ILE A 1 155 ? -10.245 -2.252 0.506 1.00 95.25 155 ILE A N 1
ATOM 1271 C CA . ILE A 1 155 ? -9.336 -1.953 -0.602 1.00 95.25 155 ILE A CA 1
ATOM 1272 C C . ILE A 1 155 ? -9.890 -2.635 -1.852 1.00 95.25 155 ILE A C 1
ATOM 1274 O O . ILE A 1 155 ? -10.055 -3.858 -1.872 1.00 95.25 155 ILE A O 1
ATOM 1278 N N . THR A 1 156 ? -10.138 -1.851 -2.895 1.00 94.62 156 THR A N 1
ATOM 1279 C CA . THR A 1 156 ? -10.682 -2.330 -4.168 1.00 94.62 156 THR A CA 1
ATOM 1280 C C . THR A 1 156 ? -9.748 -1.949 -5.305 1.00 94.62 156 THR A C 1
ATOM 1282 O O . THR A 1 156 ? -9.370 -0.788 -5.429 1.00 94.62 156 THR A O 1
ATOM 1285 N N . ASP A 1 157 ? -9.400 -2.918 -6.149 1.00 94.62 157 ASP A N 1
ATOM 1286 C CA . ASP A 1 157 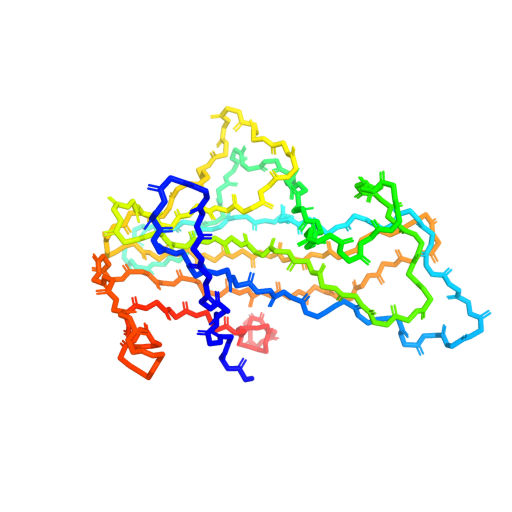? -8.752 -2.649 -7.433 1.00 94.62 157 ASP A CA 1
ATOM 1287 C C . ASP A 1 157 ? -9.800 -2.148 -8.431 1.00 94.62 157 ASP A C 1
ATOM 1289 O O . ASP A 1 157 ? -10.790 -2.830 -8.697 1.00 94.62 157 ASP A O 1
ATOM 1293 N N . ILE A 1 158 ? -9.594 -0.934 -8.935 1.00 94.44 158 ILE A N 1
ATOM 1294 C CA . ILE A 1 158 ? -10.477 -0.246 -9.883 1.00 94.44 158 ILE A CA 1
ATOM 1295 C C . ILE A 1 158 ? -9.749 0.072 -11.196 1.00 94.44 158 ILE A C 1
ATOM 1297 O O . ILE A 1 158 ? -10.170 0.951 -11.949 1.00 94.44 158 ILE A O 1
ATOM 1301 N N . SER A 1 159 ? -8.651 -0.633 -11.478 1.00 89.50 159 SER A N 1
ATOM 1302 C CA . SER A 1 159 ? -7.822 -0.411 -12.667 1.00 89.50 159 SER A CA 1
ATOM 1303 C C . SER A 1 159 ? -8.593 -0.588 -13.976 1.00 89.50 159 SER A C 1
ATOM 1305 O O . SER A 1 159 ? -8.337 0.147 -14.927 1.00 89.50 159 SER A O 1
ATOM 1307 N N . ASP A 1 160 ? -9.554 -1.514 -14.026 1.00 80.44 160 ASP A N 1
ATOM 1308 C CA . ASP A 1 160 ? -10.364 -1.765 -15.226 1.00 80.44 160 ASP A CA 1
ATOM 1309 C C . ASP A 1 160 ? -11.389 -0.646 -15.469 1.00 80.44 160 ASP A C 1
ATOM 1311 O O . ASP A 1 160 ? -11.556 -0.185 -16.593 1.00 80.44 160 ASP A O 1
ATOM 1315 N N . GLN A 1 161 ? -11.990 -0.108 -14.403 1.00 73.94 161 GLN A N 1
ATOM 1316 C CA . GLN A 1 161 ? -12.976 0.980 -14.488 1.00 73.94 161 GLN A CA 1
ATOM 1317 C C . GLN A 1 161 ? -12.367 2.304 -14.970 1.00 73.94 161 GLN A C 1
ATOM 1319 O O . GLN A 1 161 ? -13.070 3.159 -15.503 1.00 73.94 161 GLN A O 1
ATOM 1324 N N . ALA A 1 162 ? -11.062 2.489 -14.759 1.00 60.97 162 ALA A N 1
ATOM 1325 C CA . ALA A 1 162 ? -10.326 3.664 -15.213 1.00 60.97 162 ALA A CA 1
ATOM 1326 C C . ALA A 1 162 ? -9.900 3.584 -16.690 1.00 60.97 162 ALA A C 1
ATOM 1328 O O . ALA A 1 162 ? -9.520 4.605 -17.252 1.00 60.97 162 ALA A O 1
ATOM 1329 N N . ARG A 1 163 ? -9.936 2.397 -17.314 1.00 54.56 163 ARG A N 1
ATOM 1330 C CA . ARG A 1 163 ? -9.567 2.196 -18.730 1.00 54.56 163 ARG A CA 1
ATOM 1331 C C . ARG A 1 163 ? -10.738 2.404 -19.695 1.00 54.56 163 ARG A C 1
ATOM 1333 O O . ARG A 1 163 ? -10.510 2.506 -20.895 1.00 54.56 163 ARG A O 1
ATOM 1340 N N . GLU A 1 164 ? -11.963 2.446 -19.176 1.00 41.12 164 GLU A N 1
ATOM 1341 C CA . GLU A 1 164 ? -13.210 2.603 -19.940 1.00 41.12 164 GLU A CA 1
ATOM 1342 C C . GLU A 1 164 ? -13.737 4.054 -19.965 1.00 41.12 164 GLU A C 1
ATOM 1344 O O . GLU A 1 164 ? -14.842 4.300 -20.449 1.00 41.12 164 GLU A O 1
ATOM 1349 N N . GLN A 1 165 ? -12.960 5.016 -19.453 1.00 39.28 165 GLN A N 1
ATOM 1350 C CA . GLN A 1 165 ? -13.249 6.459 -19.479 1.00 39.28 165 GLN A CA 1
ATOM 1351 C C . GLN A 1 165 ? -12.204 7.200 -20.308 1.00 39.28 165 GLN A C 1
ATOM 1353 O O . GLN A 1 165 ? -12.594 8.192 -20.963 1.00 39.28 165 GLN A O 1
#